Protein AF-A0A924GK28-F1 (afdb_monomer_lite)

Sequence (98 aa):
GAPGSGPFTSAQLALIDEVQAYFGEVLTATFPNAEWVIYKGHKNDFRNGLTMLQIGKGRPFPVRDVVYKEA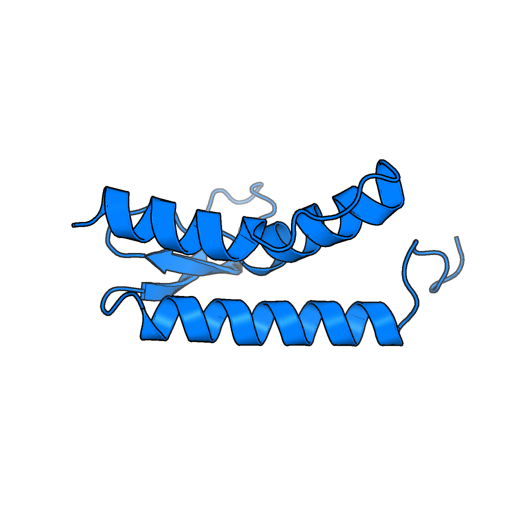LGVVLSGRDVAVDTLSRLVREESAARA

Radius of gyration: 14.97 Å; chains: 1; bounding box: 43×25×34 Å

Foldseek 3Di:
DDVQPDLDDPVRVVVLVVVLVVLLVVLCVLAVQKDWDQDCDPPPPPSHRPTFIDGHPDDTHRSSVVSVVLVVCCSVVVDDRPPCPSVVVSVVVVVVPD

Secondary structure (DSSP, 8-state):
--TT-SSS-HHHHHHHHHHHHHHHHHHHHH-TTEEEEE----TT-TTTT-EEEEETTSPPB-HHHHHHHHHHHHHHH-PPPPTTHHHHHHHHHHHTT-

pLDDT: mean 76.74, std 13.93, range [33.34, 93.19]

Structure (mmCIF, N/CA/C/O backbone):
data_AF-A0A924GK28-F1
#
_entry.id   AF-A0A924GK28-F1
#
loop_
_atom_site.group_PDB
_atom_site.id
_atom_site.type_symbol
_atom_site.label_atom_id
_atom_site.label_alt_id
_atom_site.label_comp_id
_atom_site.label_asym_id
_atom_site.label_entity_id
_atom_site.label_seq_id
_atom_site.pdbx_PDB_ins_code
_atom_site.Cartn_x
_atom_site.Cartn_y
_atom_site.Cartn_z
_atom_site.occupancy
_atom_site.B_iso_or_equiv
_atom_site.auth_seq_id
_atom_site.auth_comp_id
_atom_site.auth_asym_id
_atom_site.auth_atom_id
_atom_site.pdbx_PDB_model_num
ATOM 1 N N . GLY A 1 1 ? 27.582 1.927 -10.245 1.00 37.78 1 GLY A N 1
ATOM 2 C CA . GLY A 1 1 ? 26.547 1.635 -11.255 1.00 37.78 1 GLY A CA 1
ATOM 3 C C . GLY A 1 1 ? 25.959 2.947 -11.717 1.00 37.78 1 GLY A C 1
ATOM 4 O O . GLY A 1 1 ? 25.812 3.831 -10.883 1.00 37.78 1 GLY A O 1
ATOM 5 N N . ALA A 1 2 ? 25.719 3.111 -13.017 1.00 33.34 2 ALA A N 1
ATOM 6 C CA . ALA A 1 2 ? 25.145 4.340 -13.561 1.00 33.34 2 ALA A CA 1
ATOM 7 C C . ALA A 1 2 ? 23.707 4.553 -13.036 1.00 33.34 2 ALA A C 1
ATOM 9 O O . ALA A 1 2 ? 22.971 3.571 -12.894 1.00 33.34 2 ALA A O 1
ATOM 10 N N . PRO A 1 3 ? 23.284 5.800 -12.757 1.00 38.75 3 PRO A N 1
ATOM 11 C CA . PRO A 1 3 ? 21.887 6.089 -12.458 1.00 38.75 3 PRO A CA 1
ATOM 12 C C . PRO A 1 3 ? 21.055 5.711 -13.691 1.00 38.75 3 PRO A C 1
ATOM 14 O O . PRO A 1 3 ? 21.276 6.245 -14.773 1.00 38.75 3 PRO A O 1
ATOM 17 N N . GLY A 1 4 ? 20.177 4.716 -13.542 1.00 47.12 4 GLY A N 1
ATOM 18 C CA . GLY A 1 4 ? 19.417 4.113 -14.646 1.00 47.12 4 GLY A CA 1
ATOM 19 C C . GLY A 1 4 ? 19.626 2.607 -14.842 1.00 47.12 4 GLY A C 1
ATOM 20 O O . GLY A 1 4 ? 18.903 2.008 -15.625 1.00 47.12 4 GLY A O 1
ATOM 21 N N . SER A 1 5 ? 20.547 1.957 -14.117 1.00 49.72 5 SER A N 1
ATOM 22 C CA . SER A 1 5 ? 20.754 0.496 -14.202 1.00 49.72 5 SER A CA 1
ATOM 23 C C . SER A 1 5 ? 19.848 -0.324 -13.266 1.00 49.72 5 SER A C 1
ATOM 25 O O . SER A 1 5 ? 20.242 -1.399 -12.809 1.00 49.72 5 SER A O 1
ATOM 27 N N . GLY A 1 6 ? 18.686 0.213 -12.889 1.00 61.72 6 GLY A N 1
ATOM 28 C CA . GLY A 1 6 ? 17.679 -0.534 -12.136 1.00 61.72 6 GLY A CA 1
ATOM 29 C C . GLY A 1 6 ? 16.918 -1.494 -13.058 1.00 61.72 6 GLY A C 1
ATOM 30 O O . GLY A 1 6 ? 16.911 -1.289 -14.269 1.00 61.72 6 GLY A O 1
ATOM 31 N N . PRO A 1 7 ? 16.244 -2.521 -12.520 1.00 69.12 7 PRO A N 1
ATOM 32 C CA . PRO A 1 7 ? 15.491 -3.490 -13.325 1.00 69.12 7 PRO A CA 1
ATOM 33 C C . PRO A 1 7 ? 14.276 -2.890 -14.059 1.00 69.12 7 PRO A C 1
ATOM 35 O O . PRO A 1 7 ? 13.636 -3.585 -14.843 1.00 69.12 7 PRO A O 1
ATOM 38 N N . PHE A 1 8 ? 13.956 -1.616 -13.814 1.00 71.44 8 PHE A N 1
ATOM 39 C CA . PHE A 1 8 ? 12.811 -0.917 -14.383 1.00 71.44 8 PHE A CA 1
ATOM 40 C C . PHE A 1 8 ? 13.242 0.343 -15.128 1.00 71.44 8 PHE A C 1
ATOM 42 O O . PHE A 1 8 ? 14.092 1.108 -14.670 1.00 71.44 8 PHE A O 1
ATOM 49 N N . THR A 1 9 ? 12.585 0.583 -16.256 1.00 83.44 9 THR A N 1
ATOM 50 C CA . THR A 1 9 ? 12.610 1.866 -16.961 1.00 83.44 9 THR A CA 1
ATOM 51 C C . THR A 1 9 ? 11.855 2.936 -16.170 1.00 83.44 9 THR A C 1
ATOM 53 O O . THR A 1 9 ? 10.983 2.630 -15.356 1.00 83.44 9 THR A O 1
ATOM 56 N N . SER A 1 10 ? 12.124 4.212 -16.450 1.00 81.56 10 SER A N 1
ATOM 57 C CA . SER A 1 10 ? 11.402 5.330 -15.825 1.00 81.56 10 SER A CA 1
ATOM 58 C C . SER A 1 10 ? 9.886 5.268 -16.048 1.00 81.56 10 SER A C 1
ATOM 60 O O . SER A 1 10 ? 9.131 5.596 -15.141 1.00 81.56 10 SER A O 1
ATOM 62 N N . ALA A 1 11 ? 9.436 4.802 -17.218 1.00 80.00 11 ALA A N 1
ATOM 63 C CA . ALA A 1 11 ? 8.013 4.629 -17.508 1.00 80.00 11 ALA A CA 1
ATOM 64 C C . ALA A 1 11 ? 7.374 3.525 -16.648 1.00 80.00 11 ALA A C 1
ATOM 66 O O . ALA A 1 11 ? 6.257 3.683 -16.167 1.00 80.00 11 ALA A O 1
ATOM 67 N N . GLN A 1 12 ? 8.094 2.425 -16.408 1.00 79.62 12 GLN A N 1
ATOM 68 C CA . GLN A 1 12 ? 7.622 1.358 -15.521 1.00 79.62 12 GLN A CA 1
ATOM 69 C C . GLN A 1 12 ? 7.555 1.820 -14.065 1.00 79.62 12 GLN A C 1
ATOM 71 O O . GLN A 1 12 ? 6.606 1.478 -13.373 1.00 79.62 12 GLN A O 1
ATOM 76 N N . LEU A 1 13 ? 8.523 2.620 -13.608 1.00 79.75 13 LEU A N 1
ATOM 77 C CA . LEU A 1 13 ? 8.480 3.206 -12.266 1.00 79.75 13 LEU A CA 1
ATOM 78 C C . LEU A 1 13 ? 7.285 4.152 -12.102 1.00 79.75 13 LEU A C 1
ATOM 80 O O . LEU A 1 13 ? 6.563 4.034 -11.119 1.00 79.75 13 LEU A O 1
ATOM 84 N N . ALA A 1 14 ? 7.024 5.010 -13.093 1.00 84.00 14 ALA A N 1
ATOM 85 C CA . ALA A 1 14 ? 5.858 5.892 -13.083 1.00 84.00 14 ALA A CA 1
ATOM 86 C C . ALA A 1 14 ? 4.541 5.103 -12.997 1.00 84.00 14 ALA A C 1
ATOM 88 O O . ALA A 1 14 ? 3.687 5.421 -12.176 1.00 84.00 14 ALA A O 1
ATOM 89 N N . LEU A 1 15 ? 4.411 4.021 -13.773 1.00 82.50 15 LEU A N 1
ATOM 90 C CA . LEU A 1 15 ? 3.235 3.153 -13.711 1.00 82.50 15 LEU A CA 1
ATOM 91 C C . LEU A 1 15 ? 3.078 2.485 -12.336 1.00 82.50 15 LEU A C 1
ATOM 93 O O . LEU A 1 15 ? 1.968 2.382 -11.823 1.00 82.50 15 LEU A O 1
ATOM 97 N N . ILE A 1 16 ? 4.172 2.027 -11.722 1.00 80.31 16 ILE A N 1
ATOM 98 C CA . ILE A 1 16 ? 4.124 1.436 -10.377 1.00 80.31 16 ILE A CA 1
ATOM 99 C C . ILE A 1 16 ? 3.662 2.476 -9.346 1.00 80.31 16 ILE A C 1
ATOM 101 O O . ILE A 1 16 ? 2.844 2.154 -8.481 1.00 80.31 16 ILE A O 1
ATOM 105 N N . ASP A 1 17 ? 4.143 3.714 -9.452 1.00 82.00 17 ASP A N 1
ATOM 106 C CA . ASP A 1 17 ? 3.743 4.805 -8.564 1.00 82.00 17 ASP A CA 1
ATOM 107 C C . ASP A 1 17 ? 2.250 5.169 -8.751 1.00 82.00 17 ASP A C 1
ATOM 109 O O . ASP A 1 17 ? 1.536 5.371 -7.765 1.00 82.00 17 ASP A O 1
ATOM 113 N N . GLU A 1 18 ? 1.736 5.160 -9.988 1.00 85.69 18 GLU A N 1
ATOM 114 C CA . GLU A 1 18 ? 0.302 5.332 -10.285 1.00 85.69 18 GLU A CA 1
ATOM 115 C C . GLU A 1 18 ? -0.554 4.200 -9.690 1.00 85.69 18 GLU A C 1
ATOM 117 O O . GLU A 1 18 ? -1.567 4.458 -9.036 1.00 85.69 18 GLU A O 1
ATOM 122 N N . VAL A 1 19 ? -0.131 2.940 -9.851 1.00 84.50 19 VAL A N 1
ATOM 123 C CA . VAL A 1 19 ? -0.834 1.775 -9.285 1.00 84.50 19 VAL A CA 1
ATOM 124 C C . VAL A 1 19 ? -0.842 1.827 -7.758 1.00 84.50 19 VAL A C 1
ATOM 126 O O . VAL A 1 19 ? -1.854 1.498 -7.139 1.00 84.50 19 VAL A O 1
ATOM 129 N N . GLN A 1 20 ? 0.250 2.273 -7.131 1.00 83.81 20 GLN A N 1
ATOM 130 C CA . GLN A 1 20 ? 0.291 2.497 -5.687 1.00 83.81 20 GLN A CA 1
ATOM 131 C C . GLN A 1 20 ? -0.757 3.526 -5.249 1.00 83.81 20 GLN A C 1
ATOM 133 O O . GLN A 1 20 ? -1.463 3.282 -4.266 1.00 83.81 20 GLN A O 1
ATOM 138 N N . ALA A 1 21 ? -0.834 4.670 -5.934 1.00 85.75 21 ALA A N 1
ATOM 139 C CA . ALA A 1 21 ? -1.785 5.723 -5.599 1.00 85.75 21 ALA A CA 1
ATOM 140 C C . ALA A 1 21 ? -3.225 5.205 -5.709 1.00 85.75 21 ALA A C 1
ATOM 142 O O . ALA A 1 21 ? -3.976 5.275 -4.734 1.00 85.75 21 ALA A O 1
ATOM 143 N N . TYR A 1 22 ? -3.558 4.570 -6.836 1.00 86.75 22 TYR A N 1
ATOM 144 C CA . TYR A 1 22 ? -4.875 3.977 -7.059 1.00 86.75 22 TYR A CA 1
ATOM 145 C C . TYR A 1 22 ? -5.223 2.910 -6.014 1.00 86.75 22 TYR A C 1
ATOM 147 O O . TYR A 1 22 ? -6.329 2.884 -5.478 1.00 86.75 22 TYR A O 1
ATOM 155 N N . PHE A 1 23 ? -4.277 2.034 -5.668 1.00 84.75 23 PHE A N 1
ATOM 156 C CA . PHE A 1 23 ? -4.524 1.001 -4.666 1.00 84.75 23 PHE A CA 1
ATOM 157 C C . PHE A 1 23 ? -4.785 1.596 -3.276 1.00 84.75 23 PHE A C 1
ATOM 159 O O . PHE A 1 23 ? -5.681 1.144 -2.563 1.00 84.75 23 PHE A O 1
ATOM 166 N N . GLY A 1 24 ? -4.051 2.648 -2.912 1.00 87.12 24 GLY A N 1
ATOM 167 C CA . GLY A 1 24 ? -4.317 3.423 -1.706 1.00 87.12 24 GLY A CA 1
ATOM 168 C C . GLY A 1 24 ? -5.723 4.028 -1.695 1.00 87.12 24 GLY A C 1
ATOM 169 O O . GLY A 1 24 ? -6.432 3.888 -0.699 1.00 87.12 24 GLY A O 1
ATOM 170 N N . GLU A 1 25 ? -6.155 4.627 -2.808 1.00 89.25 25 GLU A N 1
ATOM 171 C CA . GLU A 1 25 ? -7.511 5.173 -2.960 1.00 89.25 25 GLU A CA 1
ATOM 172 C C . GLU A 1 25 ? -8.586 4.099 -2.771 1.00 89.25 25 GLU A C 1
ATOM 174 O O . GLU A 1 25 ? -9.493 4.280 -1.956 1.00 89.25 25 GLU A O 1
ATOM 179 N N . VAL A 1 26 ? -8.451 2.950 -3.444 1.00 88.19 26 VAL A N 1
ATOM 180 C CA . VAL A 1 26 ? -9.383 1.817 -3.313 1.00 88.19 26 VAL A CA 1
ATOM 181 C C . VAL A 1 26 ? -9.497 1.367 -1.860 1.00 88.19 26 VAL A C 1
ATOM 183 O O . VAL A 1 26 ? -10.607 1.159 -1.368 1.00 88.19 26 VAL A O 1
ATOM 186 N N . LEU A 1 27 ? -8.375 1.246 -1.148 1.00 87.06 27 LEU A N 1
ATOM 187 C CA . LEU A 1 27 ? -8.383 0.862 0.262 1.00 87.06 27 LEU A CA 1
ATOM 188 C C . LEU A 1 27 ? -9.083 1.921 1.125 1.00 87.06 27 LEU A C 1
ATOM 190 O O . LEU A 1 27 ? -9.923 1.564 1.945 1.00 87.06 27 LEU A O 1
ATOM 194 N N . THR A 1 28 ? -8.819 3.212 0.913 1.00 90.69 28 THR A N 1
ATOM 195 C CA . THR A 1 28 ? -9.509 4.282 1.658 1.00 90.69 28 THR A CA 1
ATOM 196 C C . THR A 1 28 ? -11.002 4.389 1.353 1.00 90.69 28 THR A C 1
ATOM 198 O O . THR A 1 28 ? -11.783 4.723 2.239 1.00 90.69 28 THR A O 1
ATOM 201 N N . ALA A 1 29 ? -11.424 4.052 0.134 1.00 88.88 29 ALA A N 1
ATOM 202 C CA . ALA A 1 29 ? -12.835 3.998 -0.236 1.00 88.88 29 ALA A CA 1
ATOM 203 C C . ALA A 1 29 ? -13.538 2.752 0.329 1.00 88.88 29 ALA A C 1
ATOM 205 O O . ALA A 1 29 ? -14.712 2.807 0.687 1.00 88.88 29 ALA A O 1
ATOM 206 N N . THR A 1 30 ? -12.822 1.628 0.416 1.00 88.25 30 THR A N 1
ATOM 207 C CA . THR A 1 30 ? -13.360 0.351 0.914 1.00 88.25 30 THR A CA 1
ATOM 208 C C . THR A 1 30 ? -13.464 0.334 2.436 1.00 88.25 30 THR A C 1
ATOM 210 O O . THR A 1 30 ? -14.405 -0.232 2.990 1.00 88.25 30 THR A O 1
ATOM 213 N N . PHE A 1 31 ? -12.500 0.948 3.122 1.00 88.25 31 PHE A N 1
ATOM 214 C CA . PHE A 1 31 ? -12.382 0.914 4.573 1.00 88.25 31 PHE A CA 1
ATOM 215 C C . PHE A 1 31 ? -12.553 2.322 5.159 1.00 88.25 31 PHE A C 1
ATOM 217 O O . PHE A 1 31 ? -11.604 3.104 5.145 1.00 88.25 31 PHE A O 1
ATOM 224 N N . PRO A 1 32 ? -13.714 2.647 5.761 1.00 88.12 32 PRO A N 1
ATOM 225 C CA . PRO A 1 32 ? -13.979 3.983 6.309 1.00 88.12 32 PRO A CA 1
ATOM 226 C C . PRO A 1 32 ? -13.031 4.423 7.434 1.00 88.12 32 PRO A C 1
ATOM 228 O O . PRO A 1 32 ? -12.983 5.595 7.787 1.00 88.12 32 PRO A O 1
ATOM 231 N N . ASN A 1 33 ? -12.310 3.476 8.038 1.00 90.25 33 ASN A N 1
ATOM 232 C CA . ASN A 1 33 ? -11.318 3.706 9.085 1.00 90.25 33 ASN A CA 1
ATOM 233 C C . ASN A 1 33 ? -9.872 3.593 8.572 1.00 90.25 33 ASN A C 1
ATOM 235 O O . ASN A 1 33 ? -8.961 3.407 9.382 1.00 90.25 33 ASN A O 1
ATOM 239 N N . ALA A 1 34 ? -9.665 3.618 7.255 1.00 90.75 34 ALA A N 1
ATOM 240 C CA . ALA A 1 34 ? -8.340 3.709 6.672 1.00 90.75 34 ALA A CA 1
ATOM 241 C C . ALA A 1 34 ? -7.848 5.157 6.679 1.00 90.75 34 ALA A C 1
ATOM 243 O O . ALA A 1 34 ? -8.533 6.068 6.219 1.00 90.75 34 ALA A O 1
ATOM 244 N N . GLU A 1 35 ? -6.634 5.356 7.171 1.00 93.19 35 GLU A N 1
ATOM 245 C CA . GLU A 1 35 ? -5.976 6.652 7.240 1.00 93.19 35 GLU A CA 1
ATOM 246 C C . GLU A 1 35 ? -4.515 6.551 6.800 1.00 93.19 35 GLU A C 1
ATOM 248 O O . GLU A 1 35 ? -3.817 5.560 7.042 1.00 93.19 35 GLU A O 1
ATOM 253 N N . TRP A 1 36 ? -4.043 7.606 6.142 1.00 92.31 36 TRP A N 1
ATOM 254 C CA . TRP A 1 36 ? -2.630 7.774 5.840 1.00 92.31 36 TRP A CA 1
ATOM 255 C C . TRP A 1 36 ? -1.911 8.312 7.072 1.00 92.31 36 TRP A C 1
ATOM 257 O O . TRP A 1 36 ? -2.253 9.375 7.588 1.00 92.31 36 TRP A O 1
ATOM 267 N N . VAL A 1 37 ? -0.878 7.604 7.518 1.00 92.94 37 VAL A N 1
ATOM 268 C CA . VAL A 1 37 ? -0.090 7.966 8.697 1.00 92.94 37 VAL A CA 1
ATOM 269 C C . VAL A 1 37 ? 1.385 8.081 8.346 1.00 92.94 37 VAL A C 1
ATOM 271 O O . VAL A 1 37 ? 1.908 7.328 7.526 1.00 92.94 37 VAL A O 1
ATOM 274 N N . ILE A 1 38 ? 2.088 8.998 9.010 1.00 92.38 38 ILE A N 1
ATOM 275 C CA . ILE A 1 38 ? 3.552 8.988 9.016 1.00 92.38 38 ILE A CA 1
ATOM 276 C C . ILE A 1 38 ? 3.995 8.001 10.087 1.00 92.38 38 ILE A C 1
ATOM 278 O O . ILE A 1 38 ? 3.769 8.227 11.279 1.00 92.38 38 ILE A O 1
ATOM 282 N N . TYR A 1 39 ? 4.623 6.905 9.675 1.00 90.88 39 TYR A N 1
ATOM 283 C CA . TYR A 1 39 ? 5.066 5.887 10.615 1.00 90.88 39 TYR A CA 1
ATOM 284 C C . TYR A 1 39 ? 6.214 6.407 11.477 1.00 90.88 39 TYR A C 1
ATOM 286 O O . TYR A 1 39 ? 7.274 6.794 10.982 1.00 90.88 39 TYR A O 1
ATOM 294 N N . LYS A 1 40 ? 5.991 6.397 12.792 1.00 89.12 40 LYS A N 1
ATOM 295 C CA . LYS A 1 40 ? 6.965 6.794 13.812 1.00 89.12 40 LYS A CA 1
ATOM 296 C C . LYS A 1 40 ? 7.443 5.549 14.545 1.00 89.12 40 LYS A C 1
ATOM 298 O O . LYS A 1 40 ? 6.891 5.163 15.572 1.00 89.12 40 LYS A O 1
ATOM 303 N N . GLY A 1 41 ? 8.430 4.891 13.951 1.00 84.75 41 GLY A N 1
ATOM 304 C CA . GLY A 1 41 ? 9.059 3.697 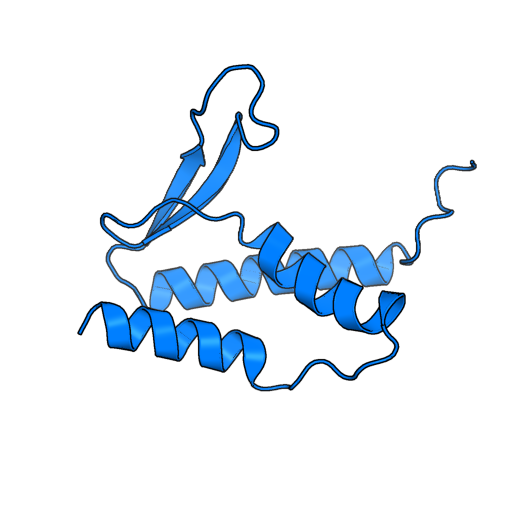14.502 1.00 84.75 41 GLY A CA 1
ATOM 305 C C . GLY A 1 41 ? 10.297 4.022 15.332 1.00 84.75 41 GLY A C 1
ATOM 306 O O . GLY A 1 41 ? 10.586 5.169 15.670 1.00 84.75 41 GLY A O 1
ATOM 307 N N . HIS A 1 42 ? 11.077 2.985 15.630 1.00 87.38 42 HIS A N 1
ATOM 308 C CA . HIS A 1 42 ? 12.413 3.167 16.186 1.00 87.38 42 HIS A CA 1
ATOM 309 C C . HIS A 1 42 ? 13.314 3.930 15.195 1.00 87.38 42 HIS A C 1
ATOM 311 O O . HIS A 1 42 ? 13.153 3.796 13.984 1.00 87.38 42 HIS A O 1
ATOM 317 N N . LYS A 1 43 ? 14.313 4.676 15.691 1.00 82.25 43 LYS A N 1
ATOM 318 C CA . LYS A 1 43 ? 15.220 5.503 14.863 1.00 82.25 43 LYS A CA 1
ATOM 319 C C . LYS A 1 43 ? 15.919 4.722 13.737 1.00 82.25 43 LYS A C 1
ATOM 321 O O . LYS A 1 43 ? 16.220 5.298 12.699 1.00 82.25 43 LYS A O 1
ATOM 326 N N . ASN A 1 44 ? 16.146 3.424 13.945 1.00 85.38 44 ASN A N 1
ATOM 327 C CA . ASN A 1 44 ? 16.807 2.531 12.985 1.00 85.38 44 ASN A CA 1
ATOM 328 C C . ASN A 1 44 ? 15.824 1.701 12.135 1.00 85.38 44 ASN A C 1
ATOM 330 O O . ASN A 1 44 ? 16.258 0.834 11.383 1.00 85.38 44 ASN A O 1
ATOM 334 N N . ASP A 1 45 ? 14.511 1.902 12.278 1.00 84.69 45 ASP A N 1
ATOM 335 C CA . ASP A 1 45 ? 13.525 1.269 11.401 1.00 84.69 45 ASP A CA 1
ATOM 336 C C . ASP A 1 45 ? 13.525 2.011 10.060 1.00 84.69 45 ASP A C 1
ATOM 338 O O . ASP A 1 45 ? 13.251 3.209 10.016 1.00 84.69 45 ASP A O 1
ATOM 342 N N . PHE A 1 46 ? 13.818 1.310 8.964 1.00 82.06 46 PHE A N 1
ATOM 343 C CA . PHE A 1 46 ? 13.864 1.900 7.620 1.00 82.06 46 PHE A CA 1
ATOM 344 C C . PHE A 1 46 ? 12.521 2.499 7.177 1.00 82.06 46 PHE A C 1
ATOM 346 O O . PHE A 1 46 ? 12.482 3.304 6.251 1.00 82.06 46 PHE A O 1
ATOM 353 N N . ARG A 1 47 ? 11.419 2.114 7.833 1.00 84.56 47 ARG A N 1
ATOM 354 C CA . ARG A 1 47 ? 10.085 2.666 7.580 1.00 84.56 47 ARG A CA 1
ATOM 355 C C . ARG A 1 47 ? 9.838 3.983 8.302 1.00 84.56 47 ARG A C 1
ATOM 357 O O . ARG A 1 47 ? 8.824 4.626 8.051 1.00 84.56 47 ARG A O 1
ATOM 364 N N . ASN A 1 48 ? 10.699 4.364 9.243 1.00 88.19 48 ASN A N 1
ATOM 365 C CA . ASN A 1 48 ? 10.508 5.565 10.043 1.00 88.19 48 ASN A CA 1
ATOM 366 C C . ASN A 1 48 ? 10.469 6.810 9.144 1.00 88.19 48 ASN A C 1
ATOM 368 O O . ASN A 1 48 ? 11.395 7.055 8.375 1.00 88.19 48 ASN A O 1
ATOM 372 N N . GLY A 1 49 ? 9.394 7.591 9.246 1.00 87.38 49 GLY A N 1
ATOM 373 C CA . GLY A 1 49 ? 9.141 8.753 8.394 1.00 87.38 49 GLY A CA 1
ATOM 374 C C . GLY A 1 49 ? 8.443 8.447 7.065 1.00 87.38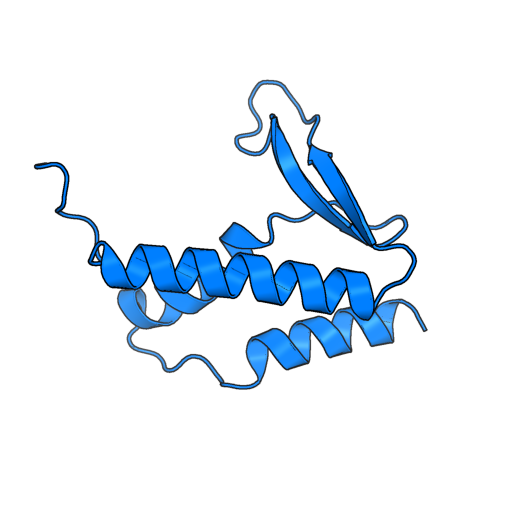 49 GLY A C 1
ATOM 375 O O . GLY A 1 49 ? 8.108 9.388 6.351 1.00 87.38 49 GLY A O 1
ATOM 376 N N . LEU A 1 50 ? 8.181 7.178 6.729 1.00 89.00 50 LEU A N 1
ATOM 377 C CA . LEU A 1 50 ? 7.402 6.835 5.538 1.00 89.00 50 LEU A CA 1
ATOM 378 C C . LEU A 1 50 ? 5.906 7.068 5.765 1.00 89.00 50 LEU A C 1
ATOM 380 O O . LEU A 1 50 ? 5.367 6.772 6.835 1.00 89.00 50 LEU A O 1
ATOM 384 N N . THR A 1 51 ? 5.230 7.533 4.714 1.00 89.88 51 THR A N 1
ATOM 385 C CA . THR A 1 51 ? 3.768 7.525 4.630 1.00 89.88 51 THR A CA 1
ATOM 386 C C . THR A 1 51 ? 3.291 6.090 4.426 1.00 89.88 51 THR A C 1
ATOM 388 O O . THR A 1 51 ? 3.681 5.418 3.471 1.00 89.88 51 THR A O 1
ATOM 391 N N . MET A 1 52 ? 2.460 5.607 5.340 1.00 90.88 52 MET A N 1
ATOM 392 C CA . MET A 1 52 ? 1.927 4.248 5.362 1.00 90.88 52 MET A CA 1
ATOM 393 C C . MET A 1 52 ? 0.410 4.310 5.509 1.00 90.88 52 MET A C 1
ATOM 395 O O . MET A 1 52 ? -0.123 5.286 6.035 1.00 90.88 52 MET A O 1
ATOM 399 N N . LEU A 1 53 ? -0.288 3.276 5.047 1.00 90.94 53 LEU A N 1
ATOM 400 C CA . LEU A 1 53 ? -1.727 3.174 5.243 1.00 90.94 53 LEU A CA 1
ATOM 401 C C . LEU A 1 53 ? -1.997 2.355 6.500 1.00 90.94 53 LEU A C 1
ATOM 403 O O . LEU A 1 53 ? -1.471 1.252 6.666 1.00 90.94 53 LEU A O 1
ATOM 407 N N . GLN A 1 54 ? -2.808 2.907 7.390 1.00 91.88 54 GLN A N 1
ATOM 408 C CA . GLN A 1 54 ? -3.303 2.231 8.573 1.00 91.88 54 GLN A CA 1
ATOM 409 C C . GLN A 1 54 ? -4.797 2.017 8.413 1.00 91.88 54 GLN A C 1
ATOM 411 O O . GLN A 1 54 ? -5.534 2.958 8.167 1.00 91.88 54 GLN A O 1
ATOM 416 N N . ILE A 1 55 ? -5.249 0.779 8.581 1.00 89.25 55 ILE A N 1
ATOM 417 C CA . ILE A 1 55 ? -6.673 0.452 8.557 1.00 89.25 55 ILE A CA 1
ATOM 418 C C . ILE A 1 55 ? -7.078 0.138 9.996 1.00 89.25 55 ILE A C 1
ATOM 420 O O . ILE A 1 55 ? -6.580 -0.826 10.595 1.00 89.25 55 ILE A O 1
ATOM 424 N N . GLY A 1 56 ? -7.954 0.955 10.582 1.00 87.62 56 GLY A N 1
ATOM 425 C CA . GLY A 1 56 ? -8.415 0.831 11.967 1.00 87.62 56 GLY A CA 1
ATOM 426 C C . GLY A 1 56 ? -7.275 0.717 12.988 1.00 87.62 56 GLY A C 1
ATOM 427 O O . GLY A 1 56 ? -6.318 1.485 12.976 1.00 87.62 56 GLY A O 1
ATOM 428 N N . LYS A 1 57 ? -7.355 -0.281 13.878 1.00 86.38 57 LYS A N 1
ATOM 429 C CA . LYS A 1 57 ? -6.313 -0.567 14.889 1.00 86.38 57 LYS A CA 1
ATOM 430 C C . LYS A 1 57 ? -5.184 -1.480 14.379 1.00 86.38 57 LYS A C 1
ATOM 432 O O . LYS A 1 57 ? -4.396 -1.981 15.177 1.00 86.38 57 LYS A O 1
ATOM 437 N N . GLY A 1 58 ? -5.145 -1.756 13.074 1.00 82.75 58 GLY A N 1
ATOM 438 C CA . GLY A 1 58 ? -4.124 -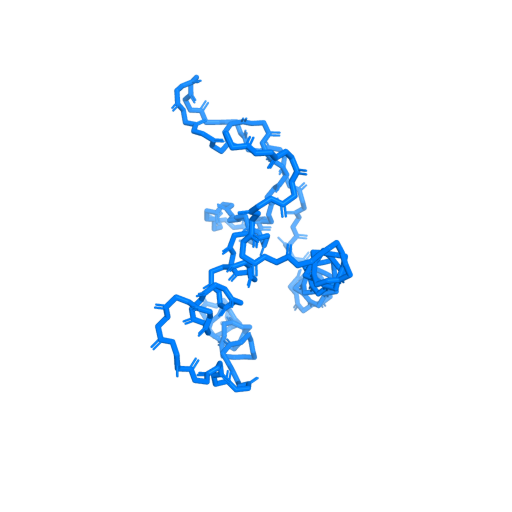2.603 12.463 1.00 82.75 58 GLY A CA 1
ATOM 439 C C . GLY A 1 58 ? -2.758 -1.918 12.411 1.00 82.75 58 GLY A C 1
ATOM 440 O O . GLY A 1 58 ? -2.645 -0.703 12.558 1.00 82.75 58 GLY A O 1
ATOM 441 N N . ARG A 1 59 ? -1.704 -2.702 12.168 1.00 84.75 59 ARG A N 1
ATOM 442 C CA . ARG A 1 59 ? -0.363 -2.150 11.950 1.00 84.75 59 ARG A CA 1
ATOM 443 C C . ARG A 1 59 ? -0.338 -1.378 10.621 1.00 84.75 59 ARG A C 1
ATOM 445 O O . ARG A 1 59 ? -0.775 -1.943 9.619 1.00 84.75 59 ARG A O 1
ATOM 452 N N . PRO A 1 60 ? 0.219 -0.154 10.573 1.00 88.75 60 PRO A N 1
ATOM 453 C CA . PRO A 1 60 ? 0.432 0.543 9.312 1.00 88.75 60 PRO A CA 1
ATOM 454 C C . PRO A 1 60 ? 1.295 -0.290 8.363 1.00 88.75 60 PRO A C 1
ATOM 456 O O . PRO A 1 60 ? 2.278 -0.904 8.799 1.00 88.75 60 PRO A O 1
ATOM 459 N N . PHE A 1 61 ? 0.973 -0.275 7.072 1.00 84.81 61 PHE A N 1
ATOM 460 C CA . PHE A 1 61 ? 1.764 -0.944 6.041 1.00 84.81 61 PHE A CA 1
ATOM 461 C C . PHE A 1 61 ? 2.117 0.002 4.881 1.00 84.81 61 PHE A C 1
ATOM 463 O O . PHE A 1 61 ? 1.379 0.947 4.587 1.00 84.81 61 PHE A O 1
ATOM 470 N N . PRO A 1 62 ? 3.267 -0.210 4.221 1.00 84.50 62 PRO A N 1
ATOM 471 C CA . PRO A 1 62 ? 3.680 0.614 3.099 1.00 84.50 62 PRO A CA 1
ATOM 472 C C . PRO A 1 62 ? 2.999 0.093 1.831 1.00 84.50 62 PRO A C 1
ATOM 474 O O . PRO A 1 62 ? 3.406 -0.930 1.284 1.00 84.50 62 PRO A O 1
ATOM 477 N N . VAL A 1 63 ? 1.967 0.799 1.357 1.00 81.44 63 VAL A N 1
ATOM 478 C CA . VAL A 1 63 ? 1.223 0.452 0.125 1.00 81.44 63 VAL A CA 1
ATOM 479 C C . VAL A 1 63 ? 2.180 0.276 -1.055 1.00 81.44 63 VAL A C 1
ATOM 481 O O . VAL A 1 63 ? 2.058 -0.678 -1.820 1.00 81.44 63 VAL A O 1
ATOM 484 N N . ARG A 1 64 ? 3.194 1.147 -1.136 1.00 77.50 64 ARG A N 1
ATOM 485 C CA . ARG A 1 64 ? 4.2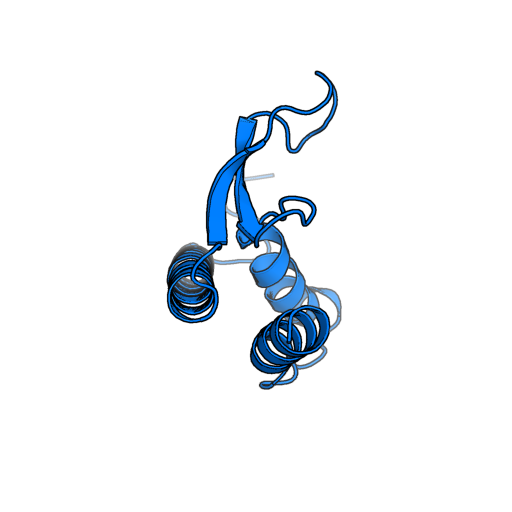66 1.063 -2.127 1.00 77.50 64 ARG A CA 1
ATOM 486 C C . ARG A 1 64 ? 4.942 -0.297 -2.128 1.00 77.50 64 ARG A C 1
ATOM 488 O O . ARG A 1 64 ? 5.035 -0.923 -3.171 1.00 77.50 64 ARG A O 1
ATOM 495 N N . ASP A 1 65 ? 5.403 -0.761 -0.974 1.00 73.38 65 ASP A N 1
ATOM 496 C CA . ASP A 1 65 ? 6.205 -1.981 -0.900 1.00 73.38 65 ASP A CA 1
ATOM 497 C C . ASP A 1 65 ? 5.366 -3.217 -1.243 1.00 73.38 65 ASP A C 1
ATOM 499 O O . ASP A 1 65 ? 5.910 -4.179 -1.773 1.00 73.38 65 ASP A O 1
ATOM 503 N N . VAL A 1 66 ? 4.048 -3.188 -0.999 1.00 74.44 66 VAL A N 1
ATOM 504 C CA . VAL A 1 66 ? 3.125 -4.240 -1.456 1.00 74.44 66 VAL A CA 1
ATOM 505 C C . VAL A 1 66 ? 3.104 -4.285 -2.982 1.00 74.44 66 VAL A C 1
ATOM 507 O O . VAL A 1 66 ? 3.402 -5.324 -3.563 1.00 74.44 66 VAL A O 1
ATOM 510 N N . VAL A 1 67 ? 2.839 -3.154 -3.640 1.00 75.38 67 VAL A N 1
ATOM 511 C CA . VAL A 1 67 ? 2.776 -3.083 -5.110 1.00 75.38 67 VAL A CA 1
ATOM 512 C C . VAL A 1 67 ? 4.137 -3.387 -5.741 1.00 75.38 67 VAL A C 1
ATOM 514 O O . VAL A 1 67 ? 4.222 -4.191 -6.667 1.00 75.38 67 VAL A O 1
ATOM 517 N N . TYR A 1 68 ? 5.217 -2.815 -5.206 1.00 70.56 68 TYR A N 1
ATOM 518 C CA . TYR A 1 68 ? 6.577 -3.076 -5.674 1.00 70.56 68 TYR A CA 1
ATOM 519 C C . TYR A 1 68 ? 6.979 -4.532 -5.471 1.00 70.56 68 TYR A C 1
ATOM 521 O O . TYR A 1 68 ? 7.637 -5.074 -6.346 1.00 70.56 68 TYR A O 1
ATOM 529 N N . LYS A 1 69 ? 6.611 -5.188 -4.364 1.00 69.31 69 LYS A N 1
ATOM 530 C CA . LYS A 1 69 ? 6.921 -6.608 -4.147 1.00 69.31 69 LYS A CA 1
ATOM 531 C C . LYS A 1 69 ? 6.204 -7.498 -5.156 1.00 69.31 69 LYS A C 1
ATOM 533 O O . LYS A 1 69 ? 6.832 -8.417 -5.672 1.00 69.31 69 LYS A O 1
ATOM 538 N N . GLU A 1 70 ? 4.941 -7.221 -5.459 1.00 70.44 70 GLU A N 1
ATOM 539 C CA . GLU A 1 70 ? 4.208 -7.964 -6.488 1.00 70.44 70 GLU A CA 1
ATOM 540 C C . GLU A 1 70 ? 4.807 -7.712 -7.884 1.00 70.44 70 GLU A C 1
ATOM 542 O O . GLU A 1 70 ? 5.095 -8.660 -8.613 1.00 70.44 70 GLU A O 1
ATOM 547 N N . ALA A 1 71 ? 5.123 -6.457 -8.222 1.00 67.44 71 ALA A N 1
ATOM 548 C CA . ALA A 1 71 ? 5.769 -6.102 -9.489 1.00 67.44 71 ALA A CA 1
ATOM 549 C C . ALA A 1 71 ? 7.193 -6.688 -9.626 1.00 67.44 71 ALA A C 1
ATOM 551 O O . ALA A 1 71 ? 7.566 -7.206 -10.679 1.00 67.44 71 ALA A O 1
ATOM 552 N N . LEU A 1 72 ? 7.992 -6.653 -8.554 1.00 61.78 72 LEU A N 1
ATOM 553 C CA . LEU A 1 72 ? 9.326 -7.260 -8.478 1.00 61.78 72 LEU A CA 1
ATOM 554 C C . LEU A 1 72 ? 9.262 -8.784 -8.487 1.00 61.78 72 LEU A C 1
ATOM 556 O O . LEU A 1 72 ? 10.181 -9.410 -9.006 1.00 61.78 72 LEU A O 1
ATOM 560 N N . GLY A 1 73 ? 8.203 -9.382 -7.938 1.00 60.28 73 GLY A N 1
ATOM 561 C CA . GLY A 1 73 ? 7.954 -10.817 -8.006 1.00 60.28 73 GLY A CA 1
ATOM 562 C C . GLY A 1 73 ? 8.003 -11.312 -9.449 1.00 60.28 73 GLY A C 1
ATOM 563 O O . GLY A 1 73 ? 8.695 -12.289 -9.729 1.00 60.28 73 GLY A O 1
ATOM 564 N N . VAL A 1 74 ? 7.400 -10.575 -10.383 1.00 53.97 74 VAL A N 1
ATOM 565 C CA . VAL A 1 74 ? 7.466 -10.891 -11.821 1.00 53.97 74 VAL A CA 1
ATOM 566 C C . VAL A 1 74 ? 8.884 -10.837 -12.350 1.00 53.97 74 VAL A C 1
ATOM 568 O O . VAL A 1 74 ? 9.351 -11.781 -12.980 1.00 53.97 74 VAL A O 1
ATOM 571 N N . VAL A 1 75 ? 9.587 -9.739 -12.078 1.00 53.69 75 VAL A N 1
ATOM 572 C CA . VAL A 1 75 ? 10.893 -9.481 -12.690 1.00 53.69 75 VAL A CA 1
ATOM 573 C C . VAL A 1 75 ? 11.987 -10.377 -12.111 1.00 53.69 75 VAL A C 1
ATOM 575 O O . VAL A 1 75 ? 12.854 -10.840 -12.846 1.00 53.69 75 VAL A O 1
ATOM 578 N N . LEU A 1 76 ? 11.952 -10.651 -10.806 1.00 48.88 76 LEU A N 1
ATOM 579 C CA . LEU A 1 76 ? 12.979 -11.435 -10.118 1.00 48.88 76 LEU A CA 1
ATOM 580 C C . LEU A 1 76 ? 12.709 -12.942 -10.141 1.00 48.88 76 LEU A C 1
ATOM 582 O O . LEU A 1 76 ? 13.661 -13.715 -10.071 1.00 48.88 76 LEU A O 1
ATOM 586 N N . SER A 1 77 ? 11.445 -13.376 -10.213 1.00 54.19 77 SER A N 1
ATOM 587 C CA . SER A 1 77 ? 11.095 -14.806 -10.189 1.00 54.19 77 SER A CA 1
ATOM 588 C C . SER A 1 77 ? 10.583 -15.359 -11.519 1.00 54.19 77 SER A C 1
ATOM 590 O O . SER A 1 77 ? 10.419 -16.573 -11.632 1.00 54.19 77 SER A O 1
ATOM 592 N N . GLY A 1 78 ? 10.336 -14.503 -12.520 1.00 51.56 78 GLY A N 1
ATOM 593 C CA . GLY A 1 78 ? 9.779 -14.904 -13.815 1.00 51.56 78 GLY A CA 1
ATOM 594 C C . GLY A 1 78 ? 8.367 -15.492 -13.723 1.00 51.56 78 GLY A C 1
ATOM 595 O O . GLY A 1 78 ? 7.936 -16.185 -14.640 1.00 51.56 78 GLY A O 1
ATOM 596 N N . ARG A 1 79 ? 7.671 -15.283 -12.598 1.00 53.84 79 ARG A N 1
ATOM 597 C CA . ARG A 1 79 ? 6.311 -15.776 -12.363 1.00 53.84 79 ARG A CA 1
ATOM 598 C C . ARG A 1 79 ? 5.306 -14.674 -12.654 1.00 53.84 79 ARG A C 1
ATOM 600 O O . ARG A 1 79 ? 5.509 -13.541 -12.231 1.00 53.84 79 ARG A O 1
ATOM 607 N N . ASP A 1 80 ? 4.210 -15.025 -13.310 1.00 56.12 80 ASP A N 1
ATOM 608 C CA . ASP A 1 80 ? 3.100 -14.098 -13.521 1.00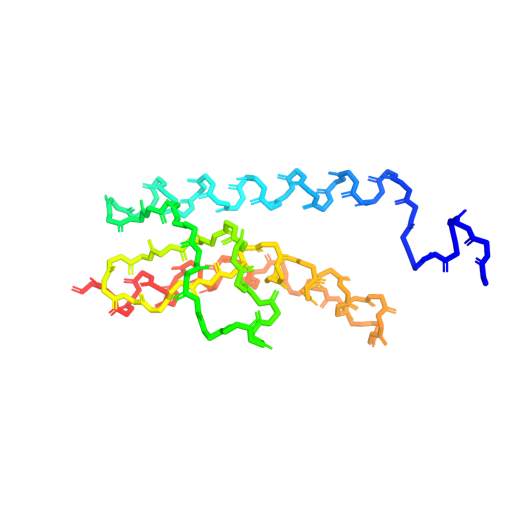 56.12 80 ASP A CA 1
ATOM 609 C C . ASP A 1 80 ? 2.546 -13.597 -12.176 1.00 56.12 80 ASP A C 1
ATOM 611 O O . ASP A 1 80 ? 2.363 -14.382 -11.237 1.00 56.12 80 ASP A O 1
ATOM 615 N N . VAL A 1 81 ? 2.253 -12.292 -12.076 1.00 57.78 81 VAL A N 1
ATOM 616 C CA . VAL A 1 81 ? 1.402 -11.790 -10.986 1.00 57.78 81 VAL A CA 1
ATOM 617 C C . VAL A 1 81 ? 0.024 -12.384 -11.208 1.00 57.78 81 VAL A C 1
ATOM 619 O O . VAL A 1 81 ? -0.609 -12.130 -12.234 1.00 57.78 81 VAL A O 1
ATOM 622 N N . ALA A 1 82 ? -0.461 -13.150 -10.234 1.00 61.62 82 ALA A N 1
ATOM 623 C CA . ALA A 1 82 ? -1.854 -13.553 -10.232 1.00 61.62 82 ALA A CA 1
ATOM 624 C C . ALA A 1 82 ? -2.715 -12.278 -10.201 1.00 61.62 82 ALA A C 1
ATOM 626 O O . ALA A 1 82 ? -2.608 -11.472 -9.273 1.00 61.62 82 ALA A O 1
ATOM 627 N N . VAL A 1 83 ? -3.518 -12.069 -11.251 1.00 62.81 83 VAL A N 1
ATOM 628 C CA . VAL A 1 83 ? -4.331 -10.854 -11.477 1.00 62.81 83 VAL A CA 1
ATOM 629 C C . VAL A 1 83 ? -5.186 -10.503 -10.254 1.00 62.81 83 VAL A C 1
ATOM 631 O O . VAL A 1 83 ? -5.519 -9.346 -10.016 1.00 62.81 83 VAL A O 1
ATOM 634 N N . ASP A 1 84 ? -5.513 -11.500 -9.443 1.00 71.38 84 ASP A N 1
ATOM 635 C CA . ASP A 1 84 ? -6.342 -11.389 -8.262 1.00 71.38 84 ASP A CA 1
ATOM 636 C C . ASP A 1 84 ? -5.575 -11.124 -6.957 1.00 71.38 84 ASP A C 1
ATOM 638 O O . ASP A 1 84 ? -6.235 -10.987 -5.933 1.00 71.38 84 ASP A O 1
ATOM 642 N N . THR A 1 85 ? -4.240 -11.016 -6.927 1.00 69.81 85 THR A N 1
ATOM 643 C CA . THR A 1 85 ? -3.485 -10.851 -5.665 1.00 69.81 85 THR A CA 1
ATOM 644 C C . THR A 1 85 ? -3.883 -9.590 -4.896 1.00 69.81 85 THR A C 1
ATOM 646 O O . THR A 1 85 ? -4.172 -9.671 -3.700 1.00 69.81 85 THR A O 1
ATOM 649 N N . LEU A 1 86 ? -3.961 -8.432 -5.563 1.00 71.19 86 LEU A N 1
ATOM 650 C CA . LEU A 1 86 ? -4.397 -7.189 -4.912 1.00 71.19 86 LEU A CA 1
ATOM 651 C C . LEU A 1 86 ? -5.867 -7.278 -4.486 1.00 71.19 86 LEU A C 1
ATOM 653 O O . LEU A 1 86 ? -6.214 -6.905 -3.368 1.00 71.19 86 LEU A O 1
ATOM 657 N N . SER A 1 87 ? -6.725 -7.851 -5.334 1.00 75.56 87 SER A N 1
ATOM 658 C CA . SER A 1 87 ? -8.137 -8.084 -5.007 1.00 75.56 87 SER A CA 1
ATOM 659 C C . SER A 1 87 ? -8.311 -9.050 -3.832 1.00 75.56 87 SER A C 1
ATOM 661 O O . SER A 1 87 ? -9.224 -8.898 -3.026 1.00 75.56 87 SER A O 1
ATOM 663 N N . ARG A 1 88 ? -7.440 -10.052 -3.712 1.00 79.25 88 ARG A N 1
ATOM 664 C CA . ARG A 1 88 ? -7.406 -11.002 -2.603 1.00 79.25 88 ARG A CA 1
ATOM 665 C C . ARG A 1 88 ? -6.977 -10.314 -1.316 1.00 79.25 88 ARG A C 1
ATOM 667 O O . ARG A 1 88 ? -7.646 -10.527 -0.317 1.00 79.25 88 ARG A O 1
ATOM 674 N N . LEU A 1 89 ? -5.974 -9.439 -1.356 1.00 74.69 89 LEU A N 1
ATOM 675 C CA . LEU A 1 89 ? -5.567 -8.658 -0.187 1.00 74.69 89 LEU A CA 1
ATOM 676 C C . LEU A 1 89 ? -6.700 -7.753 0.314 1.00 74.69 89 LEU A C 1
ATOM 678 O O . LEU A 1 89 ? -6.967 -7.719 1.512 1.00 74.69 89 LEU A O 1
ATOM 682 N N . VAL A 1 90 ? -7.425 -7.095 -0.600 1.00 77.69 90 VAL A N 1
ATOM 683 C CA . VAL A 1 90 ? -8.635 -6.333 -0.243 1.00 77.69 90 VAL A CA 1
ATOM 684 C C . VAL A 1 90 ? -9.659 -7.246 0.433 1.00 77.69 90 VAL A C 1
ATOM 686 O O . VAL A 1 90 ? -10.122 -6.927 1.521 1.00 77.69 90 VAL A O 1
ATOM 689 N N . ARG A 1 91 ? -9.972 -8.407 -0.159 1.00 81.31 91 ARG A N 1
ATOM 690 C CA . ARG A 1 91 ? -10.937 -9.365 0.412 1.00 81.31 91 ARG A CA 1
ATOM 691 C C . ARG A 1 91 ? -10.522 -9.896 1.784 1.00 81.31 91 ARG A C 1
ATOM 693 O O . ARG A 1 91 ? -11.375 -9.998 2.657 1.00 81.31 91 ARG A O 1
ATOM 700 N N . GLU A 1 92 ? -9.253 -10.244 1.971 1.00 80.31 92 GLU A N 1
ATOM 701 C CA . GLU A 1 92 ? -8.717 -10.760 3.235 1.00 80.31 92 GLU A CA 1
ATOM 702 C C . GLU A 1 92 ? -8.798 -9.693 4.339 1.00 80.31 92 GLU A C 1
ATOM 704 O O . GLU A 1 92 ? -9.313 -9.975 5.421 1.00 80.31 92 GLU A O 1
ATOM 709 N N . GLU A 1 93 ? -8.392 -8.450 4.055 1.00 73.81 93 GLU A N 1
ATOM 710 C CA . GLU A 1 93 ? -8.526 -7.334 5.003 1.00 73.81 93 GLU A CA 1
ATOM 711 C C . GLU A 1 93 ? -9.993 -6.981 5.284 1.00 73.81 93 GLU A C 1
ATOM 713 O O . GLU A 1 93 ? -10.335 -6.643 6.417 1.00 73.81 93 GLU A O 1
ATOM 718 N N . SER A 1 94 ? -10.880 -7.092 4.288 1.00 74.69 94 SER A N 1
ATOM 719 C CA . SER A 1 94 ? -12.326 -6.920 4.473 1.00 74.69 94 SER A CA 1
ATOM 720 C C . SER A 1 94 ? -12.915 -8.005 5.365 1.00 74.69 94 SER A C 1
ATOM 722 O O . SER A 1 94 ? -13.646 -7.688 6.298 1.00 74.69 94 SER A O 1
ATOM 724 N N . ALA A 1 95 ? -12.567 -9.270 5.129 1.00 74.44 95 ALA A N 1
ATOM 725 C CA . ALA A 1 95 ? -13.058 -10.400 5.911 1.00 74.44 95 ALA A CA 1
ATOM 726 C C . ALA A 1 95 ? -12.536 -10.391 7.354 1.00 74.44 95 ALA A C 1
ATOM 728 O O . ALA A 1 95 ? -13.273 -10.737 8.269 1.00 74.44 95 ALA A O 1
ATOM 729 N N . ALA A 1 96 ? -11.294 -9.958 7.581 1.00 70.00 96 ALA A N 1
ATOM 730 C CA . ALA A 1 96 ? -10.723 -9.843 8.924 1.00 70.00 96 ALA A CA 1
ATOM 731 C C . ALA A 1 96 ? -11.394 -8.759 9.792 1.00 70.00 96 ALA A C 1
ATOM 733 O O . ALA A 1 96 ? -11.088 -8.648 10.981 1.00 70.00 96 ALA A O 1
ATOM 734 N N . ARG A 1 97 ? -12.249 -7.918 9.196 1.00 63.19 97 ARG A N 1
ATOM 735 C CA . ARG A 1 97 ? -12.806 -6.707 9.815 1.00 63.19 97 ARG A CA 1
ATOM 736 C C . ARG A 1 97 ? -14.336 -6.618 9.752 1.00 63.19 97 ARG A C 1
ATOM 738 O O . ARG A 1 97 ? -14.870 -5.639 10.272 1.00 63.19 97 ARG A O 1
ATOM 745 N N . ALA A 1 98 ? -14.998 -7.590 9.121 1.00 57.59 98 ALA A N 1
ATOM 746 C CA . ALA A 1 98 ? -16.449 -7.790 9.154 1.00 57.59 98 ALA A CA 1
ATOM 747 C C . ALA A 1 98 ? -16.868 -8.499 10.450 1.00 57.59 98 ALA A C 1
ATOM 749 O O . ALA A 1 98 ? -17.943 -8.143 10.979 1.00 57.59 98 ALA A O 1
#